Protein AF-A0A4Q1CQ69-F1 (afdb_monomer_lite)

pLDDT: mean 76.95, std 11.24, range [48.5, 90.75]

Foldseek 3Di:
DDDVVVVVVVVVVVVVVCVVQQWDWDDDVVQQKIFIDHPNRTDDMDHDDNPPPDPPPPD

Sequence (59 aa):
MSSPSCAALLAVAACVALQVLGLSLQLHPERGRACLQQQR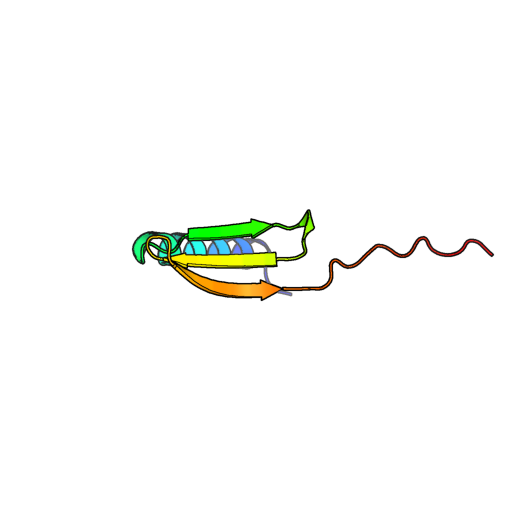QELVCLAWRPMVESPARAG

Structure (mmCIF, N/CA/C/O backbone):
data_AF-A0A4Q1CQ69-F1
#
_entry.id   AF-A0A4Q1CQ69-F1
#
loop_
_atom_site.group_PDB
_atom_site.id
_atom_site.type_symbol
_atom_site.label_atom_id
_atom_site.label_alt_id
_atom_site.label_comp_id
_atom_site.label_asym_id
_atom_site.label_entity_id
_atom_site.label_seq_id
_atom_site.pdbx_PDB_ins_code
_atom_site.Cartn_x
_atom_site.Cartn_y
_atom_site.Cartn_z
_atom_site.occupancy
_atom_site.B_iso_or_equiv
_atom_site.auth_seq_id
_atom_site.auth_comp_id
_atom_site.auth_asym_id
_atom_site.auth_atom_id
_atom_site.pdbx_PDB_model_num
ATOM 1 N N . MET A 1 1 ? 14.580 8.158 -18.171 1.00 49.03 1 MET A N 1
ATOM 2 C CA . MET A 1 1 ? 14.419 6.956 -17.322 1.00 49.03 1 MET A CA 1
ATOM 3 C C . MET A 1 1 ? 14.287 7.433 -15.884 1.00 49.03 1 MET A C 1
ATOM 5 O O . MET A 1 1 ? 15.166 8.160 -15.440 1.00 49.03 1 MET A O 1
ATOM 9 N N . SER A 1 2 ? 13.176 7.143 -15.200 1.00 58.66 2 SER A N 1
ATOM 10 C CA . SER A 1 2 ? 13.023 7.513 -13.783 1.00 58.66 2 SER A CA 1
ATOM 11 C C . SER A 1 2 ? 14.015 6.701 -12.949 1.00 58.66 2 SER A C 1
ATOM 13 O O . SER A 1 2 ? 14.149 5.498 -13.174 1.00 58.66 2 SER A O 1
ATOM 15 N N . SER A 1 3 ? 14.739 7.346 -12.032 1.00 73.44 3 SER A N 1
ATOM 16 C CA . SER A 1 3 ? 15.629 6.632 -11.114 1.00 73.44 3 SER A CA 1
ATOM 17 C C . SER A 1 3 ? 14.784 5.706 -10.227 1.00 73.44 3 SER A C 1
ATOM 19 O O . SER A 1 3 ? 13.827 6.191 -9.611 1.00 73.44 3 SER A O 1
ATOM 21 N N . PRO A 1 4 ? 15.104 4.402 -10.125 1.00 72.88 4 PRO A N 1
ATOM 22 C CA . PRO A 1 4 ? 14.347 3.465 -9.291 1.00 72.88 4 PRO A CA 1
ATOM 23 C C . PRO A 1 4 ? 14.284 3.923 -7.826 1.00 72.88 4 PRO A C 1
ATOM 25 O O . PRO A 1 4 ? 13.273 3.723 -7.156 1.00 72.88 4 PRO A O 1
ATOM 28 N N . SER A 1 5 ? 15.309 4.641 -7.356 1.00 79.56 5 SER A N 1
ATOM 29 C CA . SER A 1 5 ? 15.344 5.235 -6.018 1.00 79.56 5 SER A CA 1
ATOM 30 C C . SER A 1 5 ? 14.294 6.334 -5.823 1.00 79.56 5 SER A C 1
ATOM 32 O O . SER A 1 5 ? 13.675 6.403 -4.764 1.00 79.56 5 SER A O 1
ATOM 34 N N . CYS A 1 6 ? 14.032 7.165 -6.840 1.00 84.06 6 CYS A N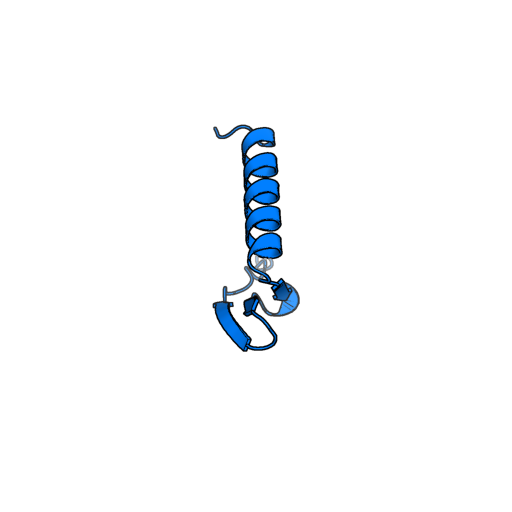 1
ATOM 35 C CA . CYS A 1 6 ? 12.966 8.172 -6.766 1.00 84.06 6 CYS A CA 1
ATOM 36 C C . CYS A 1 6 ? 11.583 7.519 -6.699 1.00 84.06 6 CYS A C 1
ATOM 38 O O . CYS A 1 6 ? 10.737 7.955 -5.923 1.00 84.06 6 CYS A O 1
ATOM 40 N N . ALA A 1 7 ? 11.356 6.462 -7.483 1.00 83.06 7 ALA A N 1
ATOM 41 C CA . ALA A 1 7 ? 10.091 5.732 -7.455 1.00 83.06 7 ALA A CA 1
ATOM 42 C C . ALA A 1 7 ? 9.840 5.083 -6.082 1.00 83.06 7 ALA A C 1
ATOM 44 O O . ALA A 1 7 ? 8.732 5.172 -5.555 1.00 83.06 7 ALA A O 1
ATOM 45 N N . ALA A 1 8 ? 10.878 4.500 -5.473 1.00 85.44 8 ALA A N 1
ATOM 46 C CA . ALA A 1 8 ? 10.791 3.923 -4.134 1.00 85.44 8 ALA A CA 1
ATOM 47 C C . ALA A 1 8 ? 10.459 4.980 -3.067 1.00 85.44 8 ALA A C 1
ATOM 49 O O . ALA A 1 8 ? 9.558 4.772 -2.255 1.00 85.44 8 ALA A O 1
ATOM 50 N N . LEU A 1 9 ? 11.129 6.137 -3.097 1.00 90.75 9 LEU A N 1
ATOM 51 C CA . LEU A 1 9 ? 10.862 7.230 -2.154 1.00 90.75 9 LEU A CA 1
ATOM 52 C C . LEU A 1 9 ? 9.435 7.773 -2.285 1.00 90.75 9 LEU A C 1
ATOM 54 O O . LEU A 1 9 ? 8.776 8.011 -1.274 1.00 90.75 9 LEU A O 1
ATOM 58 N N . LEU A 1 10 ? 8.933 7.922 -3.514 1.00 87.25 10 LEU A N 1
ATOM 59 C CA . LEU A 1 10 ? 7.555 8.351 -3.762 1.00 87.25 10 LEU A CA 1
ATOM 60 C C . LEU A 1 10 ? 6.534 7.340 -3.231 1.00 87.25 10 LEU A C 1
ATOM 62 O O . LEU A 1 10 ? 5.547 7.742 -2.617 1.00 87.25 10 LEU A O 1
ATOM 66 N N . ALA A 1 11 ? 6.782 6.042 -3.418 1.00 85.44 11 ALA A N 1
ATOM 67 C CA . ALA A 1 11 ? 5.917 4.995 -2.884 1.00 85.44 11 ALA A CA 1
ATOM 68 C C . ALA A 1 11 ? 5.866 5.036 -1.349 1.00 85.44 11 ALA A C 1
ATOM 70 O O . ALA A 1 11 ? 4.784 4.975 -0.766 1.00 85.44 11 ALA A O 1
ATOM 71 N N . VAL A 1 12 ? 7.016 5.214 -0.691 1.00 86.50 12 VAL A N 1
ATOM 72 C CA . VAL A 1 12 ? 7.081 5.362 0.771 1.00 86.50 12 VAL A CA 1
ATOM 73 C C . VAL A 1 12 ? 6.325 6.610 1.225 1.00 86.50 12 VAL A C 1
ATOM 75 O O . VAL A 1 12 ? 5.488 6.515 2.120 1.00 86.50 12 VAL A O 1
ATOM 78 N N . ALA A 1 13 ? 6.559 7.761 0.589 1.00 87.31 13 ALA A N 1
ATOM 79 C CA . ALA A 1 13 ? 5.880 9.009 0.931 1.00 87.31 13 ALA A CA 1
ATOM 80 C C . ALA A 1 13 ? 4.352 8.893 0.789 1.00 87.31 13 ALA A C 1
ATOM 82 O O . ALA A 1 13 ? 3.616 9.307 1.686 1.00 87.31 13 ALA A O 1
ATOM 83 N N . ALA A 1 14 ? 3.874 8.269 -0.291 1.00 85.25 14 ALA A N 1
ATOM 84 C CA . ALA A 1 14 ? 2.454 8.009 -0.497 1.00 85.25 14 ALA A CA 1
ATOM 85 C C . ALA A 1 14 ? 1.885 7.078 0.586 1.00 85.25 14 ALA A C 1
ATOM 87 O O . ALA A 1 14 ? 0.860 7.393 1.188 1.00 85.25 14 ALA A O 1
ATOM 88 N N . CYS A 1 15 ? 2.568 5.972 0.898 1.00 81.56 15 CYS A N 1
ATOM 89 C CA . CYS A 1 15 ? 2.146 5.049 1.953 1.00 81.56 15 CYS A CA 1
ATOM 90 C C . CYS A 1 15 ? 2.086 5.715 3.335 1.00 81.56 15 CYS A C 1
ATOM 92 O O . CYS A 1 15 ? 1.162 5.448 4.104 1.00 81.56 15 CYS A O 1
ATOM 94 N N . VAL A 1 16 ? 3.047 6.578 3.670 1.00 86.69 16 VAL A N 1
ATOM 95 C CA . VAL A 1 16 ? 3.041 7.319 4.941 1.00 86.69 16 VAL A CA 1
ATOM 96 C C . VAL A 1 16 ? 1.882 8.316 4.976 1.00 86.69 16 VAL A C 1
ATOM 98 O O . VAL A 1 16 ? 1.160 8.367 5.970 1.00 86.69 16 VAL A O 1
ATOM 101 N N . ALA A 1 17 ? 1.643 9.054 3.889 1.00 86.06 17 ALA A N 1
ATOM 102 C CA . ALA A 1 17 ? 0.521 9.988 3.801 1.00 86.06 17 ALA A CA 1
ATOM 103 C C . ALA A 1 17 ? -0.836 9.281 3.976 1.00 86.06 17 ALA A C 1
ATOM 105 O O . ALA A 1 17 ? -1.693 9.763 4.716 1.00 86.06 17 ALA A O 1
ATOM 106 N N . LEU A 1 18 ? -1.010 8.107 3.359 1.00 82.50 18 LEU A N 1
ATOM 107 C CA . LEU A 1 18 ? -2.206 7.279 3.533 1.00 82.50 18 LEU A CA 1
ATOM 108 C C . LEU A 1 18 ? -2.397 6.862 4.999 1.00 82.50 18 LEU A C 1
ATOM 110 O O . LEU A 1 18 ? -3.494 7.009 5.536 1.00 82.50 18 LEU A O 1
ATOM 114 N N . GLN A 1 19 ? -1.332 6.424 5.673 1.00 81.44 19 GLN A N 1
ATOM 115 C CA . GLN A 1 19 ? -1.403 6.043 7.086 1.00 81.44 19 GLN A CA 1
ATOM 116 C C . GLN A 1 19 ? -1.795 7.214 7.994 1.00 81.44 19 GLN A C 1
ATOM 118 O O . GLN A 1 19 ? -2.630 7.038 8.880 1.00 81.44 19 GLN A O 1
ATOM 123 N N . VAL A 1 20 ? -1.261 8.416 7.748 1.00 83.00 20 VAL A N 1
ATOM 124 C CA . VAL A 1 20 ? -1.629 9.634 8.497 1.00 83.00 20 VAL A CA 1
ATOM 125 C C . VAL A 1 20 ? -3.116 9.968 8.335 1.00 83.00 20 VAL A C 1
ATOM 127 O O . VAL A 1 20 ? -3.760 10.409 9.283 1.00 83.00 20 VAL A O 1
ATOM 130 N N . LEU A 1 21 ? -3.686 9.706 7.158 1.00 81.50 21 LEU A N 1
ATOM 131 C CA . LEU A 1 21 ? -5.111 9.901 6.864 1.00 81.50 21 LEU A CA 1
ATOM 132 C C . LEU A 1 21 ? -6.013 8.782 7.427 1.00 81.50 21 LEU A C 1
ATOM 134 O O . LEU A 1 21 ? -7.234 8.815 7.239 1.00 81.50 21 LEU A O 1
ATOM 138 N N . GLY A 1 22 ? -5.435 7.777 8.096 1.00 80.94 22 GLY A N 1
ATOM 139 C CA . GLY A 1 22 ? -6.153 6.590 8.563 1.00 80.94 22 GLY A CA 1
ATOM 140 C C . GLY A 1 22 ? -6.644 5.699 7.418 1.00 80.94 22 GLY A C 1
ATOM 141 O O . GLY A 1 22 ? -7.634 4.979 7.578 1.00 80.94 22 GLY A O 1
ATOM 142 N N . LEU A 1 23 ? -5.985 5.783 6.259 1.00 82.19 23 LEU A N 1
ATOM 143 C CA . LEU A 1 23 ? -6.276 4.985 5.078 1.00 82.19 23 LEU A CA 1
ATOM 144 C C . LEU A 1 23 ? -5.433 3.710 5.098 1.00 82.19 23 LEU A C 1
ATOM 146 O O . LEU A 1 23 ? -4.210 3.748 5.220 1.00 82.19 23 LEU A O 1
ATOM 150 N N . SER A 1 24 ? -6.094 2.570 4.949 1.00 81.00 24 SER A N 1
ATOM 151 C CA . SER A 1 24 ? -5.470 1.263 4.795 1.00 81.00 24 SER A CA 1
ATOM 152 C C . SER A 1 24 ? -5.596 0.814 3.346 1.00 81.00 24 SER A C 1
ATOM 154 O O . SER A 1 24 ? -6.679 0.860 2.767 1.00 81.00 24 SER A O 1
ATOM 156 N N . LEU A 1 25 ? -4.486 0.393 2.745 1.00 80.69 25 LEU A N 1
ATOM 157 C CA . LEU A 1 25 ? -4.464 -0.124 1.382 1.00 80.69 25 LEU A CA 1
ATOM 158 C C . LEU A 1 25 ? -4.377 -1.653 1.426 1.00 80.69 25 LEU A C 1
ATOM 160 O O . LEU A 1 25 ? -3.370 -2.221 1.840 1.00 80.69 25 LEU A O 1
ATOM 164 N N . GLN A 1 26 ? -5.454 -2.313 1.012 1.00 82.44 26 GLN A N 1
ATOM 165 C CA . GLN A 1 26 ? -5.607 -3.765 0.973 1.00 82.44 26 GLN A CA 1
ATOM 166 C C . GLN A 1 26 ? -5.323 -4.268 -0.442 1.00 82.44 26 GLN A C 1
ATOM 168 O O . GLN A 1 26 ? -6.164 -4.146 -1.339 1.00 82.44 26 GLN A O 1
ATOM 173 N N . LEU A 1 27 ? -4.143 -4.847 -0.652 1.00 81.50 27 LEU A N 1
ATOM 174 C CA . LEU A 1 27 ? -3.759 -5.424 -1.938 1.00 81.50 27 LEU A CA 1
ATOM 175 C C . LEU A 1 27 ? -4.136 -6.911 -1.996 1.00 81.50 27 LEU A C 1
ATOM 177 O O . LEU A 1 27 ? -3.699 -7.705 -1.170 1.00 81.50 27 LEU A O 1
ATOM 181 N N . HIS A 1 28 ? -4.915 -7.293 -3.003 1.00 82.50 28 HIS A N 1
ATOM 182 C CA . HIS A 1 28 ? -5.293 -8.670 -3.318 1.00 82.50 28 HIS A CA 1
ATOM 183 C C . HIS A 1 28 ? -4.782 -9.032 -4.723 1.00 82.50 28 HIS A C 1
ATOM 185 O O . HIS A 1 28 ? -5.574 -9.075 -5.673 1.00 82.50 28 HIS A O 1
ATOM 191 N N . PRO A 1 29 ? -3.467 -9.283 -4.880 1.00 74.75 29 PRO A N 1
ATOM 192 C CA . PRO A 1 29 ? -2.845 -9.530 -6.183 1.00 74.75 29 PRO A CA 1
ATOM 193 C C . PRO A 1 29 ? -3.431 -10.756 -6.897 1.00 74.75 29 PRO A C 1
ATOM 195 O O . PRO A 1 29 ? -3.704 -10.678 -8.091 1.00 74.75 29 PRO A O 1
ATOM 198 N N . GLU A 1 30 ? -3.764 -11.818 -6.155 1.00 76.31 30 GLU A N 1
ATOM 199 C CA . GLU A 1 30 ? -4.431 -13.031 -6.669 1.00 76.31 30 GLU A CA 1
ATOM 200 C C . GLU A 1 30 ? -5.771 -12.748 -7.358 1.00 76.31 30 GLU A C 1
ATOM 202 O O . GLU A 1 30 ? -6.202 -13.458 -8.263 1.00 76.31 30 GLU A O 1
ATOM 207 N N . ARG A 1 31 ? -6.461 -11.692 -6.921 1.00 75.44 31 ARG A N 1
ATOM 208 C CA . ARG A 1 31 ? -7.753 -11.276 -7.476 1.00 75.44 31 ARG A CA 1
ATOM 209 C C . ARG A 1 31 ? -7.624 -10.053 -8.381 1.00 75.44 31 ARG A C 1
ATOM 211 O O . ARG A 1 31 ? -8.657 -9.522 -8.784 1.00 75.44 31 ARG A O 1
ATOM 218 N N . GLY A 1 32 ? -6.398 -9.591 -8.642 1.00 82.50 32 GLY A N 1
ATOM 219 C CA . GLY A 1 32 ? -6.110 -8.367 -9.386 1.00 82.50 32 GLY A CA 1
ATOM 220 C C . GLY A 1 32 ? -6.799 -7.140 -8.795 1.00 82.50 32 GLY A C 1
ATOM 221 O O . GLY A 1 32 ? -7.388 -6.358 -9.532 1.00 82.50 32 GLY A O 1
ATOM 222 N N . ARG A 1 33 ? -6.832 -6.999 -7.466 1.00 83.75 33 ARG A N 1
ATOM 223 C CA . ARG A 1 33 ? -7.547 -5.899 -6.803 1.00 83.75 33 ARG A CA 1
ATOM 224 C C . ARG A 1 33 ? -6.684 -5.170 -5.785 1.00 83.75 33 ARG A C 1
ATOM 226 O O . ARG A 1 33 ? -5.895 -5.790 -5.080 1.00 83.75 33 ARG A O 1
ATOM 233 N N . ALA A 1 34 ? -6.888 -3.865 -5.659 1.00 87.12 34 ALA A N 1
ATOM 234 C CA . ALA A 1 34 ? -6.395 -3.041 -4.562 1.00 87.12 34 ALA A CA 1
ATOM 235 C C . ALA A 1 34 ? -7.539 -2.172 -4.054 1.00 87.12 34 ALA A C 1
ATOM 237 O O . ALA A 1 34 ? -8.105 -1.401 -4.824 1.00 87.12 34 ALA A O 1
ATOM 238 N N . CYS A 1 35 ? -7.868 -2.279 -2.773 1.00 86.81 35 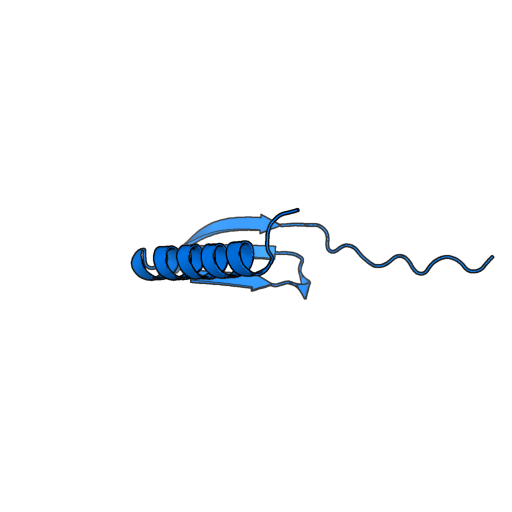CYS A N 1
ATOM 239 C CA . CYS A 1 35 ? -8.907 -1.467 -2.154 1.00 86.81 35 CYS A CA 1
ATOM 240 C C . CYS A 1 35 ? -8.301 -0.515 -1.125 1.00 86.81 35 CYS A C 1
ATOM 242 O O . CYS A 1 35 ? -7.473 -0.908 -0.307 1.00 86.81 35 CYS A O 1
ATOM 244 N N . LEU A 1 36 ? -8.726 0.740 -1.173 1.00 85.62 36 LEU A N 1
ATOM 245 C CA . LEU A 1 36 ? -8.426 1.768 -0.194 1.00 85.62 36 LEU A CA 1
ATOM 246 C C . LEU A 1 36 ? -9.575 1.825 0.813 1.00 85.62 36 LEU A C 1
ATOM 248 O O . LEU A 1 36 ? -10.723 2.064 0.438 1.00 85.62 36 LEU A O 1
ATOM 252 N N . GLN A 1 37 ? -9.263 1.606 2.083 1.00 86.56 37 GLN A N 1
ATOM 253 C CA . GLN A 1 37 ? -10.217 1.589 3.183 1.00 86.56 37 GLN A CA 1
ATOM 254 C C . GLN A 1 37 ? -9.940 2.731 4.156 1.00 86.56 37 GLN A C 1
ATOM 256 O O . GLN A 1 37 ? -8.787 2.989 4.480 1.00 86.56 37 GLN A O 1
ATOM 261 N N . GLN A 1 38 ? -10.978 3.374 4.680 1.00 82.69 38 GLN A N 1
ATOM 262 C CA . GLN A 1 38 ? -10.886 4.331 5.784 1.00 82.69 38 GLN A CA 1
ATOM 263 C C . GLN A 1 38 ? -11.828 3.885 6.889 1.00 82.69 38 GLN A C 1
ATOM 265 O O . GLN A 1 38 ? -13.026 3.764 6.651 1.00 82.69 38 GLN A O 1
ATOM 270 N N . GLN A 1 39 ? -11.313 3.627 8.095 1.00 77.94 39 GLN A N 1
ATOM 271 C CA . GLN 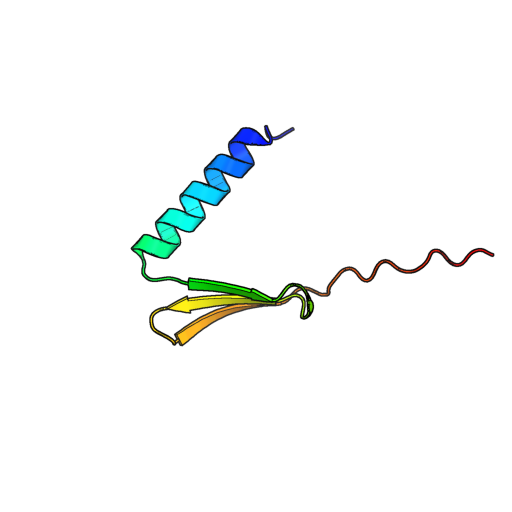A 1 39 ? -12.158 3.324 9.264 1.00 77.94 39 GLN A CA 1
ATOM 272 C C . GLN A 1 39 ? -13.218 2.224 8.991 1.00 77.94 39 GLN A C 1
ATOM 274 O O . GLN A 1 39 ? -14.382 2.368 9.355 1.00 77.94 39 GLN A O 1
ATOM 279 N N . ARG A 1 40 ? -12.813 1.125 8.328 1.00 71.94 40 ARG A N 1
ATOM 280 C CA . ARG A 1 40 ? -13.658 -0.002 7.851 1.00 71.94 40 ARG A CA 1
ATOM 281 C C . ARG A 1 40 ? -14.596 0.273 6.665 1.00 71.94 40 ARG A C 1
ATOM 283 O O . ARG A 1 40 ? -15.299 -0.648 6.260 1.00 71.94 40 ARG A O 1
ATOM 290 N N . GLN A 1 41 ? -14.596 1.464 6.076 1.00 77.56 41 GLN A N 1
ATOM 291 C CA . GLN A 1 41 ? -15.323 1.733 4.832 1.00 77.56 41 GLN A CA 1
ATOM 292 C C . GLN A 1 41 ? -14.400 1.600 3.621 1.00 77.56 41 GLN A C 1
ATOM 294 O O . GLN A 1 41 ? -13.318 2.183 3.605 1.00 77.56 41 GLN A O 1
ATOM 299 N N . GLU A 1 42 ? -14.815 0.842 2.606 1.00 78.06 42 GLU A N 1
ATOM 300 C CA . GLU A 1 42 ? -14.134 0.803 1.308 1.00 78.06 42 GLU A CA 1
ATOM 301 C C . GLU A 1 42 ? -14.445 2.085 0.533 1.00 78.06 42 GLU A C 1
ATOM 303 O O . GLU A 1 42 ? -15.582 2.318 0.134 1.00 78.06 42 GLU A O 1
ATOM 308 N N . LEU A 1 43 ? -13.428 2.925 0.336 1.00 81.56 43 LEU A N 1
ATOM 309 C CA . LEU A 1 43 ? -13.555 4.171 -0.417 1.00 81.56 43 LEU A CA 1
ATOM 310 C C . LEU A 1 43 ? -13.426 3.918 -1.916 1.00 81.56 43 LEU A C 1
ATOM 312 O O . LEU A 1 43 ? -14.266 4.342 -2.703 1.00 81.56 43 LEU A O 1
ATOM 316 N N . VAL A 1 44 ? -12.341 3.253 -2.320 1.00 83.00 44 VAL A N 1
ATOM 317 C CA . VAL A 1 44 ? -12.006 3.048 -3.733 1.00 83.00 44 VAL A CA 1
ATOM 318 C C . VAL A 1 44 ? -11.383 1.677 -3.911 1.00 83.00 44 VAL A C 1
ATOM 320 O O . VAL A 1 44 ? -10.366 1.378 -3.296 1.00 83.00 44 VAL A O 1
ATOM 323 N N . CYS A 1 45 ? -11.950 0.870 -4.802 1.00 86.12 45 CYS A N 1
ATOM 324 C CA . CYS A 1 45 ? -11.359 -0.389 -5.232 1.00 86.12 45 CYS A CA 1
ATOM 325 C C . CYS A 1 45 ? -10.931 -0.284 -6.690 1.00 86.12 45 CYS A C 1
ATOM 327 O O . CYS A 1 45 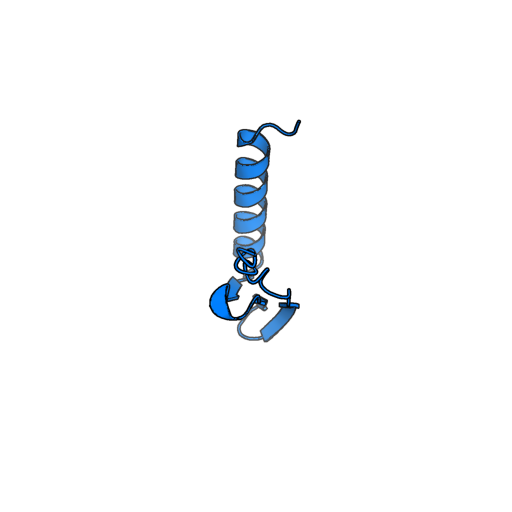? -11.744 -0.085 -7.590 1.00 86.12 45 CYS A O 1
ATOM 329 N N . LEU A 1 46 ? -9.637 -0.451 -6.916 1.00 83.94 46 LEU A N 1
ATOM 330 C CA . LEU A 1 46 ? -9.057 -0.629 -8.230 1.00 83.94 46 LEU A CA 1
ATOM 331 C C . LEU A 1 46 ? -9.048 -2.123 -8.533 1.00 83.94 46 LEU A C 1
ATOM 333 O O . LEU A 1 46 ? -8.541 -2.921 -7.746 1.00 83.94 46 LEU A O 1
ATOM 337 N N . ALA A 1 47 ? -9.615 -2.499 -9.671 1.00 85.69 47 ALA A N 1
ATOM 338 C CA . ALA A 1 47 ? -9.529 -3.846 -10.202 1.00 85.69 47 ALA A CA 1
ATOM 339 C C . ALA A 1 47 ? -8.777 -3.790 -11.529 1.00 85.69 47 ALA A C 1
ATOM 341 O O . ALA A 1 47 ? -9.097 -2.986 -12.403 1.00 85.69 47 ALA A O 1
ATOM 342 N N . TRP A 1 48 ? -7.785 -4.650 -11.681 1.00 81.31 48 TRP A N 1
ATOM 343 C CA . TRP A 1 48 ? -7.102 -4.898 -12.936 1.00 81.31 48 TRP A CA 1
ATOM 344 C C . TRP A 1 48 ? -7.257 -6.369 -13.294 1.00 81.31 48 TRP A C 1
ATOM 346 O O . TRP A 1 48 ? -7.394 -7.242 -12.436 1.00 81.31 48 TRP A O 1
ATOM 356 N N . ARG A 1 49 ? -7.239 -6.663 -14.593 1.00 76.94 49 ARG A N 1
ATOM 357 C CA . ARG A 1 49 ? -7.136 -8.050 -15.036 1.00 76.94 49 ARG A CA 1
ATOM 358 C C . ARG A 1 49 ? -5.701 -8.485 -14.742 1.00 76.94 49 ARG A C 1
ATOM 360 O O . ARG A 1 49 ? -4.792 -7.832 -15.261 1.00 76.94 49 ARG A O 1
ATOM 367 N N . PRO A 1 50 ? -5.466 -9.516 -13.908 1.00 64.62 50 PRO A N 1
ATOM 368 C CA . PRO A 1 50 ? -4.124 -10.054 -13.769 1.00 64.62 50 PRO A CA 1
ATOM 369 C C . PRO A 1 50 ? -3.666 -10.453 -15.169 1.00 64.62 50 PRO A C 1
ATOM 371 O O . PRO A 1 50 ? -4.420 -11.086 -15.916 1.00 64.62 50 PRO A O 1
ATOM 374 N N . MET A 1 51 ? -2.479 -9.994 -15.556 1.00 65.81 51 MET A N 1
ATOM 375 C CA . MET A 1 51 ? -1.870 -10.384 -16.817 1.00 65.81 51 MET A CA 1
ATOM 376 C C . MET A 1 51 ? -1.529 -11.864 -16.672 1.00 65.81 51 MET A C 1
ATOM 378 O O . MET A 1 51 ? -0.483 -12.219 -16.146 1.00 65.81 51 MET A O 1
ATOM 382 N N . VAL A 1 52 ? -2.486 -12.727 -17.020 1.00 64.88 52 VAL A N 1
ATOM 383 C CA . VAL A 1 52 ? -2.248 -14.161 -17.131 1.00 64.88 52 VAL A CA 1
ATOM 384 C C . VAL A 1 52 ? -1.185 -14.289 -18.203 1.00 64.88 52 VAL A C 1
ATOM 386 O O . VAL A 1 52 ? -1.421 -13.931 -19.358 1.00 64.88 52 VAL A O 1
ATOM 389 N N . GLU A 1 53 ? -0.003 -14.730 -17.792 1.00 54.72 53 GLU A N 1
ATOM 390 C CA . GLU A 1 53 ? 1.074 -15.091 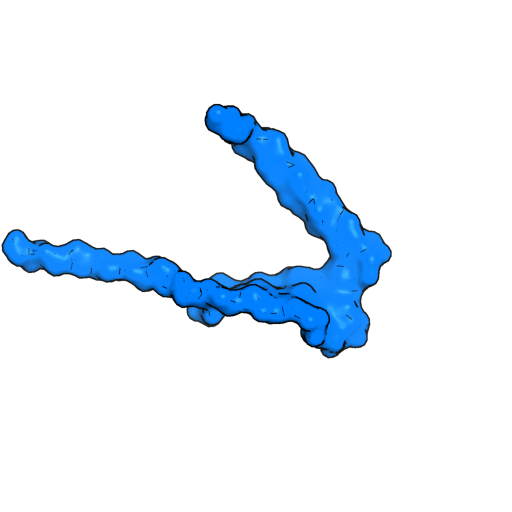-18.693 1.00 54.72 53 GLU A CA 1
ATOM 391 C C . GLU A 1 53 ? 0.534 -16.211 -19.585 1.00 54.72 53 GLU A C 1
ATOM 393 O O . GLU A 1 53 ? 0.389 -17.360 -19.173 1.00 54.72 53 GLU A O 1
ATOM 398 N N . SER A 1 54 ? 0.079 -15.836 -20.782 1.00 57.72 54 SER A N 1
ATOM 399 C CA . SER A 1 54 ? -0.355 -16.778 -21.805 1.00 57.72 54 SER A CA 1
ATOM 400 C C . SER A 1 54 ? 0.837 -17.693 -22.065 1.00 57.72 54 SER A C 1
ATOM 402 O O . SER A 1 54 ? 1.850 -17.171 -22.539 1.00 57.72 54 SER A O 1
ATOM 404 N N . PRO A 1 55 ? 0.765 -19.014 -21.802 1.00 51.41 55 PRO A N 1
ATOM 405 C CA . PRO A 1 55 ? 1.836 -19.897 -22.222 1.00 51.41 55 PRO A CA 1
ATOM 406 C C . PRO A 1 55 ? 1.959 -19.714 -23.731 1.00 51.41 55 PRO A C 1
ATOM 408 O O . PRO A 1 55 ? 0.988 -19.908 -24.468 1.00 51.41 55 PRO A O 1
ATOM 411 N N . ALA A 1 56 ? 3.118 -19.228 -24.177 1.00 56.00 56 ALA A N 1
ATOM 412 C CA . ALA A 1 56 ? 3.427 -19.126 -25.589 1.00 56.00 56 ALA A CA 1
ATOM 413 C C . ALA A 1 56 ? 3.177 -20.516 -26.173 1.00 56.00 56 ALA A C 1
ATOM 415 O O . ALA A 1 56 ? 3.824 -21.486 -25.779 1.00 56.00 56 ALA A O 1
ATOM 416 N N . ARG A 1 57 ? 2.150 -20.626 -27.020 1.00 57.00 57 ARG A N 1
ATOM 417 C CA . ARG A 1 57 ? 1.812 -21.862 -27.716 1.00 57.00 57 ARG A CA 1
ATOM 418 C C . ARG A 1 57 ? 3.068 -22.243 -28.498 1.00 57.00 57 ARG A C 1
ATOM 420 O O . ARG A 1 57 ? 3.377 -21.593 -29.490 1.00 57.00 57 ARG A O 1
ATOM 427 N N . ALA A 1 58 ? 3.819 -23.220 -27.999 1.00 51.28 58 ALA A N 1
ATOM 428 C CA . ALA A 1 58 ? 4.878 -23.856 -28.759 1.00 51.28 58 ALA A CA 1
ATOM 429 C C . ALA A 1 58 ? 4.179 -24.598 -29.901 1.00 51.28 58 ALA A C 1
ATOM 431 O O . ALA A 1 58 ? 3.513 -25.610 -29.672 1.00 51.28 58 ALA A O 1
ATOM 432 N N . GLY A 1 59 ? 4.212 -23.988 -31.082 1.00 48.50 59 GLY A N 1
ATOM 433 C CA . GLY A 1 59 ? 3.830 -24.581 -32.356 1.00 48.50 59 GLY A CA 1
ATOM 434 C C . GLY A 1 59 ? 5.076 -24.777 -33.192 1.00 48.50 59 GLY A C 1
ATOM 435 O O . GLY A 1 59 ? 5.961 -23.896 -33.105 1.00 48.50 59 GLY A O 1
#

Radius of gyration: 16.05 Å; chains: 1; bounding box: 31×35×42 Å

Secondary structure (DSSP, 8-state):
---HHHHHHHHHHHHHHHHHTTEEEEEEGGGTEEEEEETTEEEEEEE------------